Protein AF-A0A158P4X9-F1 (afdb_monomer)

Nearest PDB structures (foldseek):
  3uw1-assembly1_A  TM=6.375E-01  e=1.724E-01  Burkholderia thailandensis E264
  5l7z-assembly1_A-2  TM=5.033E-01  e=7.407E-02  Drosophila melanogaster
  6wyb-assembly1_A  TM=4.911E-01  e=7.904E-02  Thermococcus kodakarensis KOD1
  5l80-assembly1_B  TM=5.445E-01  e=2.899E-01  Drosophila melanogaster
  6j1k-assembly1_B  TM=4.126E-01  e=4.876E-01  Ochrobactrum sp.

Structure (mmCIF, N/CA/C/O backbone):
data_AF-A0A158P4X9-F1
#
_entry.id   AF-A0A158P4X9-F1
#
loop_
_atom_site.group_PDB
_atom_site.id
_atom_site.type_symbol
_atom_site.label_atom_id
_atom_site.label_alt_id
_atom_site.label_comp_id
_atom_site.label_asym_id
_atom_site.label_entity_id
_atom_site.label_seq_id
_atom_site.pdbx_PDB_ins_code
_atom_site.Cartn_x
_atom_site.Cartn_y
_atom_site.Cartn_z
_atom_site.occupancy
_atom_site.B_iso_or_equiv
_atom_site.auth_seq_id
_atom_site.auth_comp_id
_atom_site.auth_asym_id
_atom_site.auth_atom_id
_atom_site.pdbx_PDB_model_num
ATOM 1 N N . MET A 1 1 ? 17.446 0.498 -11.376 1.00 69.50 1 MET A N 1
ATOM 2 C CA . MET A 1 1 ? 16.754 -0.816 -11.437 1.00 69.50 1 MET A CA 1
ATOM 3 C C . MET A 1 1 ? 15.647 -0.672 -12.448 1.00 69.50 1 MET A C 1
ATOM 5 O O . MET A 1 1 ? 14.567 -0.209 -12.101 1.00 69.50 1 MET A O 1
ATOM 9 N N . ASP A 1 2 ? 15.936 -1.044 -13.683 1.00 73.38 2 ASP A N 1
ATOM 10 C CA . ASP A 1 2 ? 15.197 -0.501 -14.828 1.00 73.38 2 ASP A CA 1
ATOM 11 C C . ASP A 1 2 ? 13.896 -1.267 -15.103 1.00 73.38 2 ASP A C 1
ATOM 13 O O . ASP A 1 2 ? 13.179 -0.955 -16.030 1.00 73.38 2 ASP A O 1
ATOM 17 N N . TYR A 1 3 ? 13.555 -2.234 -14.244 1.00 89.81 3 TYR A N 1
ATOM 18 C CA . TYR A 1 3 ? 12.370 -3.077 -14.391 1.00 89.81 3 TYR A CA 1
ATOM 19 C C . TYR A 1 3 ? 11.147 -2.611 -13.597 1.00 89.81 3 TYR A C 1
ATOM 21 O O . TYR A 1 3 ? 10.129 -3.301 -13.590 1.00 89.81 3 TYR A O 1
ATOM 29 N N . ILE A 1 4 ? 11.242 -1.501 -12.857 1.00 94.44 4 ILE A N 1
ATOM 30 C CA . ILE A 1 4 ? 10.169 -1.030 -11.972 1.00 94.44 4 ILE A CA 1
ATOM 31 C C . ILE A 1 4 ? 9.307 -0.002 -12.706 1.00 94.44 4 ILE A C 1
ATOM 33 O O . ILE A 1 4 ? 9.806 1.071 -13.027 1.00 94.44 4 ILE A O 1
ATOM 37 N N . CYS A 1 5 ? 8.018 -0.291 -12.892 1.00 94.88 5 CYS A N 1
ATOM 38 C CA . CYS A 1 5 ? 7.063 0.632 -13.522 1.00 94.88 5 CYS A CA 1
ATOM 39 C C . CYS A 1 5 ? 6.337 1.535 -12.513 1.00 94.88 5 CYS A C 1
ATOM 41 O O . CYS A 1 5 ? 6.041 2.695 -12.789 1.00 94.88 5 CYS A O 1
ATOM 43 N N . CYS A 1 6 ? 6.059 1.032 -11.308 1.00 96.19 6 CYS A N 1
ATOM 44 C CA . CYS A 1 6 ? 5.352 1.802 -10.289 1.00 96.19 6 CYS A CA 1
ATOM 45 C C . CYS A 1 6 ? 5.752 1.411 -8.861 1.00 96.19 6 CYS A C 1
ATOM 47 O O . CYS A 1 6 ? 6.352 0.365 -8.612 1.00 96.19 6 CYS A O 1
ATOM 49 N N . TYR A 1 7 ? 5.417 2.273 -7.904 1.00 96.25 7 TYR A N 1
ATOM 50 C CA . TYR A 1 7 ? 5.729 2.147 -6.483 1.00 96.25 7 TYR A CA 1
ATOM 51 C C . TYR A 1 7 ? 4.448 2.211 -5.665 1.00 96.25 7 TYR A C 1
ATOM 53 O O . TYR A 1 7 ? 3.641 3.121 -5.850 1.00 96.25 7 TYR A O 1
ATOM 61 N N . ILE A 1 8 ? 4.278 1.271 -4.736 1.00 97.12 8 ILE A N 1
ATOM 62 C CA . ILE A 1 8 ? 3.035 1.100 -3.981 1.00 97.12 8 ILE A CA 1
ATOM 63 C C . ILE A 1 8 ? 3.344 0.926 -2.496 1.00 97.12 8 ILE A C 1
ATOM 65 O O . ILE A 1 8 ? 4.187 0.112 -2.107 1.00 97.12 8 ILE A O 1
ATOM 69 N N . ASP A 1 9 ? 2.638 1.680 -1.656 1.00 95.94 9 ASP A N 1
ATOM 70 C CA . ASP A 1 9 ? 2.644 1.498 -0.205 1.00 95.94 9 ASP A CA 1
ATOM 71 C C . ASP A 1 9 ? 1.232 1.611 0.366 1.00 95.94 9 ASP A C 1
ATOM 73 O O . ASP A 1 9 ? 0.376 2.324 -0.163 1.00 95.94 9 ASP A O 1
ATOM 77 N N . VAL A 1 10 ? 1.017 0.912 1.478 1.00 95.38 10 VAL A N 1
ATOM 78 C CA . VAL A 1 10 ? -0.224 0.958 2.247 1.00 95.38 10 VAL A CA 1
ATOM 79 C C . VAL A 1 10 ? 0.085 1.177 3.721 1.00 95.38 10 VAL A C 1
ATOM 81 O O . VAL A 1 10 ? 1.006 0.578 4.281 1.00 95.38 10 VAL A O 1
ATOM 84 N N . GLN A 1 11 ? -0.723 2.007 4.374 1.00 93.31 11 GLN A N 1
ATOM 85 C CA . GLN A 1 11 ? -0.708 2.201 5.822 1.00 93.31 11 GLN A CA 1
ATOM 86 C C . GLN A 1 11 ? -2.073 1.838 6.395 1.00 93.31 11 GLN A C 1
ATOM 88 O O . GLN A 1 11 ? -3.112 2.060 5.776 1.00 93.31 11 GLN A O 1
ATOM 93 N N . GLY A 1 12 ? -2.081 1.275 7.598 1.00 94.19 12 GLY A N 1
ATOM 94 C CA . GLY A 1 12 ? -3.292 0.760 8.219 1.00 94.19 12 GLY A CA 1
ATOM 95 C C . GLY A 1 12 ? -3.019 0.157 9.587 1.00 94.19 12 GLY A C 1
ATOM 96 O O . GLY A 1 12 ? -2.001 0.445 10.219 1.00 94.19 12 GLY A O 1
ATOM 97 N N . PHE A 1 13 ? -3.926 -0.702 10.032 1.00 95.00 13 PHE A N 1
ATOM 98 C CA . PHE A 1 13 ? -3.825 -1.395 11.313 1.00 95.00 13 PHE A CA 1
ATOM 99 C C . PHE A 1 13 ? -4.244 -2.855 11.175 1.00 95.00 13 PHE A C 1
ATOM 101 O O . PHE A 1 13 ? -4.887 -3.245 10.205 1.00 95.00 13 PHE A O 1
ATOM 108 N N . TYR A 1 14 ? -3.882 -3.661 12.167 1.00 94.50 14 TYR A N 1
ATOM 109 C CA . TYR A 1 14 ? -4.379 -5.024 12.293 1.00 94.50 14 TYR A CA 1
ATOM 110 C C . TYR A 1 14 ? -5.523 -5.067 13.302 1.00 94.50 14 TYR A C 1
ATOM 112 O O . TYR A 1 14 ? -5.450 -4.419 14.344 1.00 94.50 14 TYR A O 1
ATOM 120 N N . ALA A 1 15 ? -6.552 -5.850 12.998 1.00 94.06 15 ALA A N 1
ATOM 121 C CA . ALA A 1 15 ? -7.595 -6.241 13.937 1.00 94.06 15 ALA A CA 1
ATOM 122 C C . ALA A 1 15 ? -7.982 -7.696 13.663 1.00 94.06 15 ALA A C 1
ATOM 124 O O . ALA A 1 15 ? -8.128 -8.086 12.504 1.00 94.06 15 ALA A O 1
ATOM 125 N N . ASN A 1 16 ? -8.110 -8.518 14.709 1.00 90.81 16 ASN A N 1
ATOM 126 C CA . ASN A 1 16 ? -8.375 -9.959 14.569 1.00 90.81 16 ASN A CA 1
ATOM 127 C C . ASN A 1 16 ? -7.443 -10.667 13.555 1.00 90.81 16 ASN A C 1
ATOM 129 O O . ASN A 1 16 ? -7.888 -11.492 12.761 1.00 90.81 16 ASN A O 1
ATOM 133 N N . ASN A 1 17 ? -6.146 -10.329 13.561 1.00 90.69 17 ASN A N 1
ATOM 134 C CA . ASN A 1 17 ? -5.125 -10.831 12.622 1.00 90.69 17 ASN A CA 1
ATOM 135 C C . ASN A 1 17 ? -5.364 -10.513 11.132 1.00 90.69 17 ASN A C 1
ATOM 137 O O . ASN A 1 17 ? -4.679 -11.067 10.273 1.00 90.69 17 ASN A O 1
ATOM 141 N N . VAL A 1 18 ? -6.280 -9.599 10.815 1.00 94.12 18 VAL A N 1
ATOM 142 C CA . VAL A 1 18 ? -6.526 -9.100 9.457 1.00 94.12 18 VAL A CA 1
ATOM 143 C C . VAL A 1 18 ? -6.009 -7.669 9.354 1.00 94.12 18 VAL A C 1
ATOM 145 O O . VAL A 1 18 ? -6.212 -6.867 10.266 1.00 94.12 18 VAL A O 1
ATOM 148 N N . PHE A 1 19 ? -5.318 -7.354 8.259 1.00 95.44 19 PHE A N 1
ATOM 149 C CA . PHE A 1 19 ? -4.860 -5.998 7.976 1.00 95.44 19 PHE A CA 1
ATOM 150 C C . PHE A 1 19 ? -5.976 -5.179 7.322 1.00 95.44 19 PHE A C 1
ATOM 152 O O . PHE A 1 19 ? -6.537 -5.589 6.308 1.00 95.44 19 PHE A O 1
ATOM 159 N N . TYR A 1 20 ? -6.251 -4.003 7.880 1.00 95.25 20 TYR A N 1
ATOM 160 C CA . TYR A 1 20 ? -7.218 -3.041 7.368 1.00 95.25 20 TYR A CA 1
ATOM 161 C C . TYR A 1 20 ? -6.480 -1.793 6.872 1.00 95.25 20 TYR A C 1
ATOM 163 O O . TYR A 1 20 ? -5.958 -1.022 7.690 1.00 95.25 20 TYR A O 1
ATOM 171 N N . PRO A 1 21 ? -6.409 -1.578 5.546 1.00 95.25 21 PRO A N 1
ATOM 172 C CA . PRO A 1 21 ? -5.790 -0.385 4.992 1.00 95.25 21 PRO A CA 1
ATOM 173 C C . PRO A 1 21 ? -6.602 0.866 5.354 1.00 95.25 21 PRO A C 1
ATOM 175 O O . PRO A 1 21 ? -7.833 0.863 5.371 1.00 95.25 21 PRO A O 1
ATOM 178 N N . ARG A 1 22 ? -5.883 1.949 5.644 1.00 94.69 22 ARG A N 1
ATOM 179 C CA . ARG A 1 22 ? -6.400 3.301 5.908 1.00 94.69 22 ARG A CA 1
ATOM 180 C C . ARG A 1 22 ? -5.929 4.305 4.872 1.00 94.69 22 ARG A C 1
ATOM 182 O O . ARG A 1 22 ? -6.640 5.266 4.594 1.00 94.69 22 ARG A O 1
ATOM 189 N N . GLU A 1 23 ? -4.741 4.087 4.331 1.00 94.31 23 GLU A N 1
ATOM 190 C CA . GLU A 1 23 ? -4.139 4.888 3.280 1.00 94.31 23 GLU A CA 1
ATOM 191 C C . GLU A 1 23 ? -3.466 3.955 2.273 1.00 94.31 23 GLU A C 1
ATOM 193 O O . GLU A 1 23 ? -2.872 2.944 2.653 1.00 94.31 23 GLU A O 1
ATOM 198 N N . CYS A 1 24 ? -3.566 4.304 0.998 1.00 95.56 24 CYS A N 1
ATOM 199 C CA . CYS A 1 24 ? -2.828 3.675 -0.085 1.00 95.56 24 CYS A CA 1
ATOM 200 C C . CYS A 1 24 ? -2.209 4.773 -0.943 1.00 95.56 24 CYS A C 1
ATOM 202 O O . CYS A 1 24 ? -2.876 5.765 -1.237 1.00 95.56 24 CYS A O 1
ATOM 204 N N . ALA A 1 25 ? -0.962 4.594 -1.364 1.00 95.25 25 ALA A N 1
ATOM 205 C CA . ALA A 1 25 ? -0.332 5.458 -2.348 1.00 95.25 25 ALA A CA 1
ATOM 206 C C . ALA A 1 25 ? 0.236 4.647 -3.505 1.00 95.25 25 ALA A C 1
ATOM 208 O O . ALA A 1 25 ? 0.784 3.563 -3.307 1.00 95.25 25 ALA A O 1
ATOM 209 N N . VAL A 1 26 ? 0.126 5.229 -4.692 1.00 95.44 26 VAL A N 1
ATOM 210 C CA . VAL A 1 26 ? 0.728 4.752 -5.934 1.00 95.44 26 VAL A CA 1
ATOM 211 C C . VAL A 1 26 ? 1.548 5.888 -6.540 1.00 95.44 26 VAL A C 1
ATOM 213 O O . VAL A 1 26 ? 1.172 7.059 -6.442 1.00 95.44 26 VAL A O 1
ATOM 216 N N . LEU A 1 27 ? 2.689 5.556 -7.129 1.00 94.75 27 LEU A N 1
ATOM 217 C CA . LEU A 1 27 ? 3.565 6.498 -7.820 1.00 94.75 27 LEU A CA 1
ATOM 218 C C . LEU A 1 27 ? 4.154 5.824 -9.053 1.00 94.75 27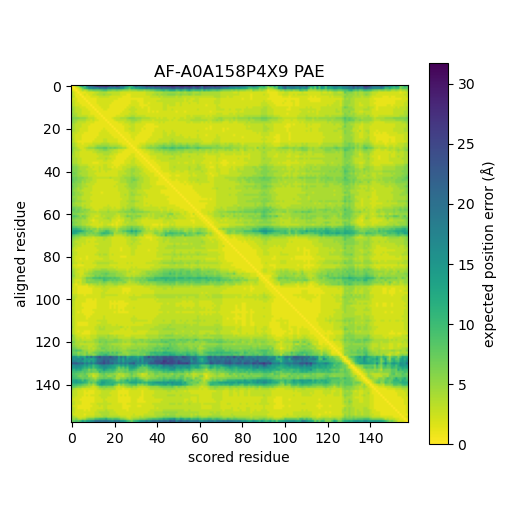 LEU A C 1
ATOM 220 O O . LEU A 1 27 ? 4.689 4.725 -8.948 1.00 94.75 27 LEU A O 1
ATOM 224 N N . SER A 1 28 ? 4.135 6.525 -10.175 1.00 92.25 28 SER A N 1
ATOM 225 C CA . SER A 1 28 ? 4.872 6.175 -11.385 1.00 92.25 28 SER A CA 1
ATOM 226 C C . SER A 1 28 ? 5.569 7.411 -11.956 1.00 92.25 28 SER A C 1
ATOM 228 O O . SER A 1 28 ? 5.667 8.452 -11.290 1.00 92.25 28 SER A O 1
ATOM 230 N N . ASP A 1 29 ? 6.093 7.309 -13.172 1.00 87.75 29 ASP A N 1
ATOM 231 C CA . ASP A 1 29 ? 6.658 8.455 -13.886 1.00 87.75 29 ASP A CA 1
ATOM 232 C C . ASP A 1 29 ? 5.581 9.424 -14.385 1.00 87.75 29 ASP A C 1
ATOM 234 O O . ASP A 1 29 ? 5.854 10.613 -14.566 1.00 87.75 29 ASP A O 1
ATOM 238 N N . HIS A 1 30 ? 4.338 8.957 -14.522 1.00 86.00 30 HIS A N 1
ATOM 239 C CA . HIS A 1 30 ? 3.204 9.774 -14.952 1.00 86.00 30 HIS A CA 1
ATOM 240 C C . HIS A 1 30 ? 2.522 10.538 -13.813 1.00 86.00 30 HIS A C 1
ATOM 242 O O . HIS A 1 30 ? 1.842 11.537 -14.059 1.00 86.00 30 HIS A O 1
ATOM 248 N N . GLY A 1 31 ? 2.719 10.126 -12.560 1.00 89.31 31 GLY A N 1
ATOM 249 C CA . GLY A 1 31 ? 2.216 10.873 -11.415 1.00 89.31 31 GLY A CA 1
ATOM 250 C C . GLY A 1 31 ? 2.130 10.072 -10.126 1.00 89.31 31 GLY A C 1
ATOM 251 O O . GLY A 1 31 ? 2.484 8.898 -10.056 1.00 89.31 31 GLY A O 1
ATOM 252 N N . ALA A 1 32 ? 1.637 10.738 -9.084 1.00 91.12 32 ALA A N 1
ATOM 253 C CA . ALA A 1 32 ? 1.382 10.141 -7.782 1.00 91.12 32 ALA A CA 1
ATOM 254 C C . ALA A 1 32 ? -0.096 10.275 -7.422 1.00 91.12 32 ALA A C 1
ATOM 256 O O . ALA A 1 32 ? -0.735 11.282 -7.729 1.00 91.12 32 ALA A O 1
ATOM 257 N N . SER A 1 33 ? -0.635 9.287 -6.722 1.00 91.44 33 SER A N 1
ATOM 258 C CA . SER A 1 33 ? -1.956 9.373 -6.111 1.00 91.44 33 SER A CA 1
ATOM 259 C C . SER A 1 33 ? -1.931 8.772 -4.718 1.00 91.44 33 SER A C 1
ATOM 261 O O . SER A 1 33 ? -1.252 7.779 -4.461 1.00 91.44 33 SER A O 1
ATOM 263 N N . VAL A 1 34 ? -2.670 9.397 -3.806 1.00 92.56 34 VAL A N 1
ATOM 264 C CA . VAL A 1 34 ? -2.828 8.946 -2.426 1.00 92.56 34 VAL A CA 1
ATOM 265 C C . VAL A 1 34 ? -4.306 8.940 -2.079 1.00 92.56 34 VAL A C 1
ATOM 267 O O . VAL A 1 34 ? -5.041 9.876 -2.395 1.00 92.56 34 VAL A O 1
ATOM 270 N N . PHE A 1 35 ? -4.743 7.870 -1.433 1.00 92.56 35 PHE A N 1
ATOM 271 C CA . PHE A 1 35 ? -6.143 7.620 -1.154 1.00 92.56 35 PHE A CA 1
ATOM 272 C C . PHE A 1 35 ? -6.329 7.286 0.312 1.00 92.56 35 PHE A C 1
ATOM 274 O O . PHE A 1 35 ? -5.595 6.473 0.870 1.00 92.56 35 PHE A O 1
ATOM 281 N N . SER A 1 36 ? -7.364 7.863 0.914 1.00 93.94 36 SER A N 1
ATOM 282 C CA . SER A 1 36 ? -7.915 7.344 2.159 1.00 93.94 36 SER A CA 1
ATOM 283 C C . SER A 1 36 ? -8.828 6.168 1.836 1.00 93.94 36 SER A C 1
ATOM 285 O O . SER A 1 36 ? -9.693 6.284 0.967 1.00 93.94 36 SER A O 1
ATOM 287 N N . VAL A 1 37 ? -8.648 5.048 2.525 1.00 94.25 37 VAL A N 1
ATOM 288 C CA . VAL A 1 37 ? -9.430 3.829 2.290 1.00 94.25 37 VAL A CA 1
ATOM 289 C C . VAL A 1 37 ? -10.564 3.765 3.300 1.00 94.25 37 VAL A C 1
ATOM 291 O O . VAL A 1 37 ? -10.323 3.966 4.478 1.00 94.25 37 VAL A O 1
ATOM 294 N N . ASP A 1 38 ? -11.800 3.505 2.895 1.00 94.75 38 ASP A N 1
ATOM 295 C CA . ASP A 1 38 ? -12.886 3.170 3.819 1.00 94.75 38 ASP A CA 1
ATOM 296 C C . ASP A 1 38 ? -12.924 1.649 4.024 1.00 94.75 38 ASP A C 1
ATOM 298 O O . ASP A 1 38 ? -13.313 0.901 3.127 1.00 94.75 38 ASP A O 1
ATOM 302 N N . HIS A 1 39 ? -12.484 1.201 5.202 1.00 92.00 39 HIS A N 1
ATOM 303 C CA . HIS A 1 39 ? -12.474 -0.209 5.599 1.00 92.00 39 HIS A CA 1
ATOM 304 C C . HIS A 1 39 ? -13.780 -0.678 6.252 1.00 92.00 39 HIS A C 1
ATOM 306 O O . HIS A 1 39 ? -13.845 -1.812 6.716 1.00 92.00 39 HIS A O 1
ATOM 312 N N . GLU A 1 40 ? -14.777 0.204 6.379 1.00 92.06 40 GLU A N 1
ATOM 313 C CA . GLU A 1 40 ? -16.138 -0.071 6.868 1.00 92.06 40 GLU A CA 1
ATOM 314 C C . GLU A 1 40 ? -16.274 -0.475 8.347 1.00 92.06 40 GLU A C 1
ATOM 316 O O . GLU A 1 40 ? -17.359 -0.344 8.913 1.00 92.06 40 GLU A O 1
ATOM 321 N N . LEU A 1 41 ? -15.190 -0.896 9.005 1.00 92.62 41 LEU A N 1
ATOM 322 C CA . LEU A 1 41 ? -15.177 -1.159 10.443 1.00 92.62 41 LEU A CA 1
ATOM 323 C C . LEU A 1 41 ? -15.487 0.080 11.288 1.00 92.62 41 LEU A C 1
ATOM 325 O O . LEU A 1 41 ? -14.999 1.182 11.026 1.00 92.62 41 LEU A O 1
ATOM 329 N N . LYS A 1 42 ? -16.222 -0.160 12.373 1.00 93.38 42 LYS A N 1
ATOM 330 C CA . LYS A 1 42 ? -16.500 0.790 13.450 1.00 93.38 42 LYS A CA 1
ATOM 331 C C . LYS A 1 42 ? -15.694 0.448 14.694 1.00 93.38 42 LYS A C 1
ATOM 333 O O . LYS A 1 42 ? -15.423 -0.720 14.969 1.00 93.38 42 LYS A O 1
ATOM 338 N N . MET A 1 43 ? -15.277 1.469 15.445 1.00 93.12 43 MET A N 1
ATOM 339 C CA . MET A 1 43 ? -14.387 1.273 16.600 1.00 93.12 43 MET A CA 1
ATOM 340 C C . MET A 1 43 ? -15.008 0.353 17.666 1.00 93.12 43 MET A C 1
ATOM 342 O O . MET A 1 43 ? -14.305 -0.424 18.306 1.00 93.12 43 MET A O 1
ATOM 346 N N . ASP A 1 44 ? -16.326 0.409 17.838 1.00 93.94 44 ASP A N 1
ATOM 347 C CA . ASP A 1 44 ? -17.087 -0.411 18.784 1.00 93.94 44 ASP A CA 1
ATOM 348 C C . ASP A 1 44 ? -17.220 -1.890 18.372 1.00 93.94 44 ASP A C 1
ATOM 350 O O . ASP A 1 44 ? -17.522 -2.731 19.217 1.00 93.94 44 ASP A O 1
ATOM 354 N N . GLN A 1 45 ? -16.929 -2.228 17.113 1.00 93.69 45 GLN A N 1
ATOM 355 C CA . GLN A 1 45 ? -16.881 -3.608 16.613 1.00 93.69 45 GLN A CA 1
ATOM 356 C C . GLN A 1 45 ? -15.552 -4.308 16.934 1.00 93.69 45 GLN A C 1
ATOM 358 O O . GLN A 1 45 ? -15.426 -5.521 16.758 1.00 93.69 45 GLN A O 1
ATOM 363 N N . LEU A 1 46 ? -14.543 -3.557 17.384 1.00 94.88 46 LEU A N 1
ATOM 364 C CA . LEU A 1 46 ? -13.217 -4.078 17.693 1.00 94.88 46 LEU A CA 1
ATOM 365 C C . LEU A 1 46 ? -13.110 -4.584 19.132 1.00 94.88 46 LEU A C 1
ATOM 367 O O . LEU A 1 46 ? -13.741 -4.058 20.050 1.00 94.88 46 LEU A O 1
ATOM 371 N N . SER A 1 47 ? -12.216 -5.551 19.357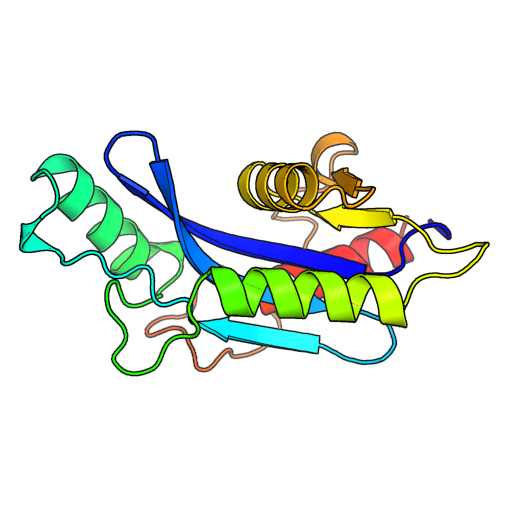 1.00 95.88 47 SER A N 1
ATOM 372 C CA . SER A 1 47 ? -11.825 -5.943 20.712 1.00 95.88 47 SER A CA 1
ATOM 373 C C . SER A 1 47 ? -11.166 -4.769 21.449 1.00 95.88 47 SER A C 1
ATOM 375 O O . SER A 1 47 ? -10.512 -3.924 20.838 1.00 95.88 47 SER A O 1
ATOM 377 N N . ALA A 1 48 ? -11.244 -4.732 22.783 1.00 96.06 48 ALA A N 1
ATOM 378 C CA . ALA A 1 48 ? -10.594 -3.676 23.571 1.00 96.06 48 ALA A CA 1
ATOM 379 C C . ALA A 1 48 ? -9.073 -3.586 23.323 1.00 96.06 48 ALA A C 1
ATOM 381 O O . ALA A 1 48 ? -8.459 -2.531 23.503 1.00 96.06 48 ALA A O 1
ATOM 382 N N . ASN A 1 49 ? -8.440 -4.690 22.9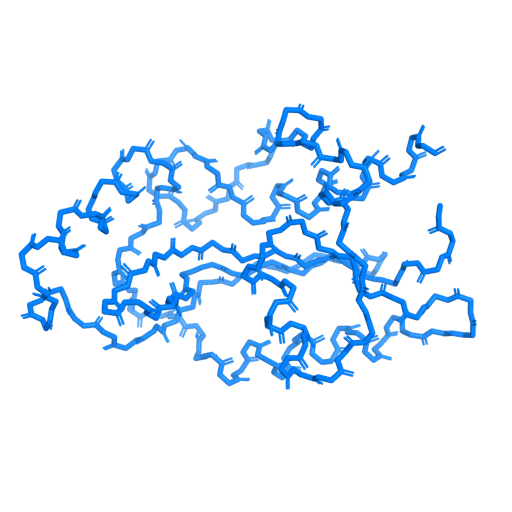17 1.00 96.06 49 ASN A N 1
ATOM 383 C CA . ASN A 1 49 ? -7.031 -4.684 22.558 1.00 96.06 49 ASN A CA 1
ATOM 384 C C . ASN A 1 49 ? -6.787 -4.011 21.201 1.00 96.06 49 ASN A C 1
ATOM 386 O O . ASN A 1 49 ? -5.948 -3.113 21.119 1.00 96.06 49 ASN A O 1
ATOM 390 N N . ASP A 1 50 ? -7.557 -4.387 20.181 1.00 95.88 50 ASP A N 1
ATOM 391 C CA . ASP A 1 50 ? -7.445 -3.813 18.836 1.00 95.88 50 ASP A CA 1
ATOM 392 C C . ASP A 1 50 ? -7.807 -2.325 18.836 1.00 95.88 50 ASP A C 1
ATOM 394 O O . ASP A 1 50 ? -7.106 -1.525 18.223 1.00 95.88 50 ASP A O 1
ATOM 398 N N . GLN A 1 51 ? -8.819 -1.919 19.613 1.00 95.69 51 GLN A N 1
ATOM 399 C CA . GLN A 1 51 ? -9.157 -0.505 19.808 1.00 95.69 51 GLN A CA 1
ATOM 400 C C . GLN A 1 51 ? -7.956 0.293 20.331 1.00 95.69 51 GLN A C 1
ATOM 402 O O . GLN A 1 51 ? -7.626 1.360 19.809 1.00 95.69 51 GLN A O 1
ATOM 407 N N . ARG A 1 52 ? -7.256 -0.224 21.353 1.00 95.00 52 ARG A N 1
ATOM 408 C CA . ARG A 1 52 ? -6.060 0.438 21.905 1.00 95.00 52 ARG A CA 1
ATOM 409 C C . ARG A 1 52 ? -4.940 0.528 20.875 1.00 95.00 52 ARG A C 1
ATOM 411 O O . ARG A 1 52 ? -4.288 1.569 20.795 1.00 95.00 52 ARG A O 1
ATOM 418 N N . GLN A 1 53 ? -4.725 -0.526 20.092 1.00 94.31 53 GLN A N 1
ATOM 419 C CA . GLN A 1 53 ? -3.705 -0.540 19.047 1.00 94.31 53 GLN A CA 1
ATOM 420 C C . GLN A 1 53 ? -4.028 0.458 17.929 1.00 94.31 53 GLN A C 1
ATOM 422 O O . GLN A 1 53 ? -3.176 1.276 17.580 1.00 94.31 53 GLN A O 1
ATOM 427 N N . ALA A 1 54 ? -5.258 0.447 17.416 1.00 92.69 54 ALA A N 1
ATOM 428 C CA . ALA A 1 54 ? -5.718 1.370 16.387 1.00 92.69 54 ALA A CA 1
ATOM 429 C C . ALA A 1 54 ? -5.586 2.832 16.848 1.00 92.69 54 ALA A C 1
ATOM 431 O O . ALA A 1 54 ? -4.970 3.654 16.168 1.00 92.69 54 ALA A O 1
ATOM 432 N N . LEU A 1 55 ? -6.050 3.145 18.064 1.00 92.81 55 LEU A N 1
ATOM 433 C CA . LEU A 1 55 ? -5.915 4.481 18.652 1.00 92.81 55 LEU A CA 1
ATOM 434 C C . LEU A 1 55 ? -4.455 4.897 18.857 1.00 92.81 55 LEU A C 1
ATOM 436 O O . LEU A 1 55 ? -4.119 6.068 18.660 1.00 92.81 55 LEU A O 1
ATOM 440 N N . TYR A 1 56 ? -3.580 3.971 19.257 1.00 92.88 56 TYR A N 1
ATOM 441 C CA . TYR A 1 56 ? -2.150 4.246 19.373 1.00 92.88 56 TYR A CA 1
ATOM 442 C C . TYR A 1 56 ? -1.556 4.631 18.015 1.00 92.88 56 TYR A C 1
ATOM 444 O O . TYR A 1 56 ? -0.876 5.654 17.913 1.00 92.88 56 TYR A O 1
ATOM 452 N N . LEU A 1 57 ? -1.857 3.867 16.964 1.00 91.00 57 LEU A N 1
ATOM 453 C CA . LEU A 1 57 ? -1.347 4.131 15.622 1.00 91.00 57 LEU A CA 1
ATOM 454 C C . LEU A 1 57 ? -1.839 5.481 15.070 1.00 91.00 57 LEU A C 1
ATOM 456 O O . LEU A 1 57 ? -1.026 6.274 14.577 1.00 91.00 57 LEU A O 1
ATOM 460 N N . THR A 1 58 ? -3.126 5.796 15.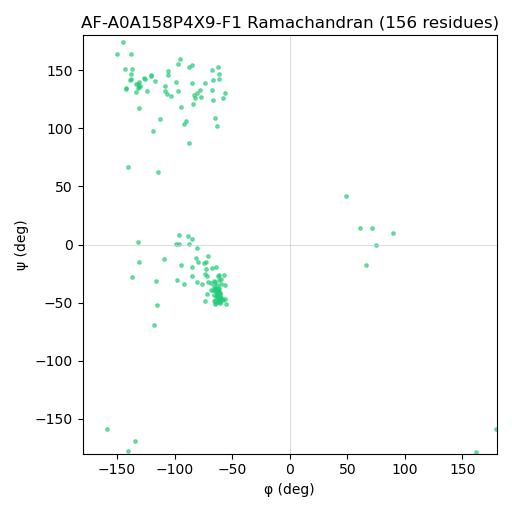258 1.00 88.44 58 THR A N 1
ATOM 461 C CA . THR A 1 58 ? -3.715 7.102 14.920 1.00 88.44 58 THR A CA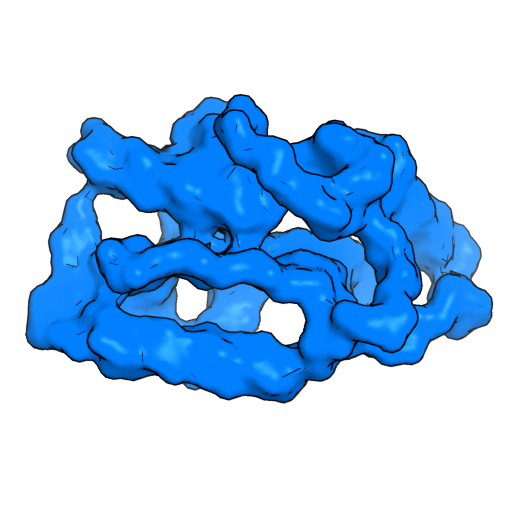 1
ATOM 462 C C . THR A 1 58 ? -3.058 8.246 15.690 1.00 88.44 58 THR A C 1
ATOM 464 O O . THR A 1 58 ? -2.775 9.290 15.117 1.00 88.44 58 THR A O 1
ATOM 467 N N . ARG A 1 59 ? -2.786 8.095 16.990 1.00 88.06 59 ARG A N 1
ATOM 468 C CA . ARG A 1 59 ? -2.281 9.211 17.814 1.00 88.06 59 ARG A CA 1
ATOM 469 C C . ARG A 1 59 ? -0.768 9.394 17.755 1.00 88.06 59 ARG A C 1
ATOM 471 O O . ARG A 1 59 ? -0.295 10.490 18.050 1.00 88.06 59 ARG A O 1
ATOM 478 N N . LYS A 1 60 ? -0.006 8.329 17.487 1.00 85.38 60 LYS A N 1
ATOM 479 C CA . LYS A 1 60 ? 1.447 8.300 17.730 1.00 85.38 60 LYS A CA 1
ATOM 480 C C . LYS A 1 60 ? 2.298 7.807 16.564 1.00 85.38 60 LYS A C 1
ATOM 482 O O . LYS A 1 60 ? 3.505 8.019 16.619 1.00 85.38 60 LYS A O 1
ATOM 487 N N . HIS A 1 61 ? 1.726 7.164 15.545 1.00 85.56 61 HIS A N 1
ATOM 488 C CA . HIS A 1 61 ? 2.522 6.541 14.482 1.00 85.56 61 HIS A CA 1
ATOM 489 C C . HIS A 1 61 ? 2.260 7.136 13.098 1.00 85.56 61 HIS A C 1
ATOM 491 O O . HIS A 1 61 ? 3.139 7.790 12.535 1.00 85.56 61 HIS A O 1
ATOM 497 N N . HIS A 1 62 ? 1.074 6.902 12.536 1.00 85.06 62 HIS A N 1
ATOM 498 C CA . HIS A 1 62 ? 0.740 7.375 11.194 1.00 85.06 62 HIS A CA 1
ATOM 499 C C . HIS A 1 62 ? -0.276 8.513 11.202 1.00 85.06 62 HIS A C 1
ATOM 501 O O . HIS A 1 62 ? -0.435 9.135 10.175 1.00 85.06 62 HIS A O 1
ATOM 507 N N . GLY A 1 63 ? -0.969 8.851 12.294 1.00 87.62 63 GLY A N 1
ATOM 508 C CA . GLY A 1 63 ? -1.811 10.064 12.282 1.00 87.62 63 GLY A CA 1
ATOM 509 C C . GLY A 1 63 ? -3.128 9.947 11.504 1.00 87.62 63 GLY A C 1
ATOM 510 O O . GLY A 1 63 ? -3.874 10.918 11.443 1.00 87.62 63 GLY A O 1
ATOM 511 N N . LEU A 1 64 ? -3.419 8.790 10.904 1.00 89.81 64 LEU A N 1
ATOM 512 C CA . LEU A 1 64 ? -4.631 8.579 10.102 1.00 89.81 64 LEU A CA 1
ATOM 513 C C . LEU A 1 64 ? -5.824 8.363 11.039 1.00 89.81 64 LEU A C 1
ATOM 515 O O . LEU A 1 64 ? -5.702 7.559 11.974 1.00 89.81 64 LEU A O 1
ATOM 519 N N . PRO A 1 65 ? -6.963 9.034 10.805 1.00 90.94 65 PRO A N 1
ATOM 520 C CA . PRO A 1 65 ? -8.175 8.767 11.561 1.00 90.94 65 PRO A CA 1
ATOM 521 C C . PRO A 1 65 ? -8.614 7.316 11.333 1.00 90.94 65 PRO A C 1
ATOM 523 O O . PRO A 1 65 ? -8.380 6.741 10.266 1.00 90.94 65 PRO A O 1
ATOM 526 N N . PHE A 1 66 ? -9.208 6.723 12.368 1.00 91.81 66 PHE A N 1
ATOM 527 C CA . PHE A 1 66 ? -9.701 5.350 12.304 1.00 91.81 66 PHE A CA 1
ATOM 528 C C . PHE A 1 66 ? -10.844 5.236 11.287 1.00 91.81 66 PHE A C 1
ATOM 530 O O . PHE A 1 66 ? -10.773 4.447 10.357 1.00 91.81 66 PHE A O 1
ATOM 537 N N . GLU A 1 67 ? -11.845 6.102 11.407 1.00 91.56 67 GLU A N 1
ATOM 538 C CA . GLU A 1 67 ? -12.965 6.199 10.472 1.00 91.56 67 GLU A CA 1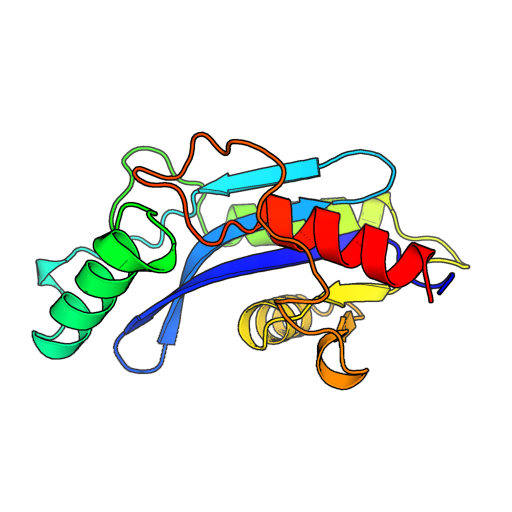
ATOM 539 C C . GLU A 1 67 ? -12.830 7.437 9.587 1.00 91.56 67 GLU A C 1
ATOM 541 O O . GLU A 1 67 ? -12.287 8.463 10.006 1.00 91.56 67 GLU A O 1
ATOM 546 N N . VAL A 1 68 ? -13.344 7.342 8.362 1.00 86.56 68 VAL A N 1
ATOM 547 C CA . VAL A 1 68 ? -13.435 8.462 7.423 1.00 86.56 68 VAL A CA 1
ATOM 548 C C . VAL A 1 68 ? -14.815 8.502 6.793 1.00 86.56 68 VAL A C 1
ATOM 550 O O . VAL A 1 68 ? -15.344 7.473 6.388 1.00 86.56 68 VAL A O 1
ATOM 553 N N . ASP A 1 69 ? -15.371 9.702 6.657 1.00 78.69 69 ASP A N 1
ATOM 554 C CA . ASP A 1 69 ? -16.704 9.878 6.068 1.00 78.69 69 ASP A CA 1
ATOM 555 C C . ASP A 1 69 ? -16.705 9.677 4.543 1.00 78.69 69 ASP A C 1
ATOM 557 O O . ASP A 1 69 ? -17.734 9.363 3.951 1.00 78.69 69 ASP A O 1
ATOM 561 N N . LYS A 1 70 ? -15.554 9.893 3.888 1.00 82.25 70 LYS A N 1
ATOM 562 C CA . LYS A 1 70 ? -15.389 9.841 2.424 1.00 82.25 70 LYS A CA 1
ATOM 563 C C . LYS A 1 70 ? -14.068 9.174 2.028 1.00 82.25 70 LYS A C 1
ATOM 565 O O . LYS A 1 70 ? -13.164 9.832 1.516 1.00 82.25 70 LYS A O 1
ATOM 570 N N . GLY A 1 71 ? -13.940 7.880 2.310 1.00 88.31 71 GLY A N 1
ATOM 571 C CA . GLY A 1 71 ? -12.836 7.047 1.821 1.00 88.31 71 GLY A CA 1
ATOM 572 C C . GLY A 1 71 ? -13.220 6.259 0.567 1.00 88.31 71 GLY A C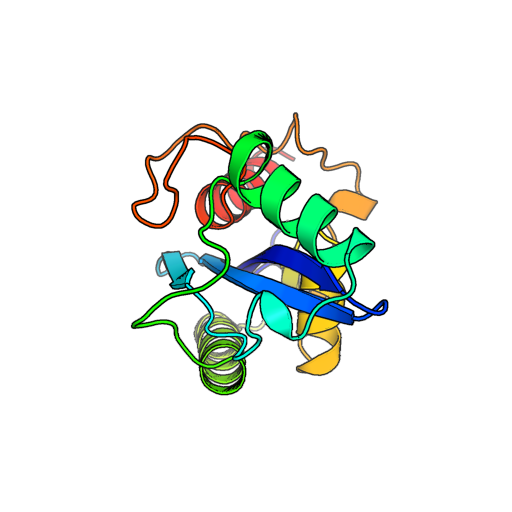 1
ATOM 573 O O . GLY A 1 71 ? -14.393 5.969 0.339 1.00 88.31 71 GLY A O 1
ATOM 574 N N . ALA A 1 72 ? -12.229 5.895 -0.242 1.00 93.19 72 ALA A N 1
ATOM 575 C CA . ALA A 1 72 ? -12.419 4.957 -1.341 1.00 93.19 72 ALA A CA 1
ATOM 576 C C . ALA A 1 72 ? -12.566 3.533 -0.789 1.00 93.19 72 ALA A C 1
ATOM 578 O O . ALA A 1 72 ? -11.841 3.134 0.123 1.00 93.19 72 ALA A O 1
ATOM 579 N N . LYS A 1 73 ? -13.490 2.748 -1.343 1.00 94.06 73 LYS A N 1
ATOM 580 C CA . LYS A 1 73 ? -13.626 1.333 -0.979 1.00 94.06 73 LYS A CA 1
ATOM 581 C C . LYS A 1 73 ? -12.401 0.556 -1.450 1.00 94.06 73 LYS A C 1
ATOM 583 O O . LYS A 1 73 ? -11.816 0.888 -2.479 1.00 94.06 73 LYS A O 1
ATOM 588 N N . ILE A 1 74 ? -12.054 -0.514 -0.735 1.00 92.50 74 ILE A N 1
ATOM 589 C CA . ILE A 1 74 ? -10.879 -1.331 -1.068 1.00 92.50 74 ILE A CA 1
ATOM 590 C C . ILE A 1 74 ? -10.920 -1.872 -2.503 1.00 92.50 74 ILE A C 1
ATOM 592 O O . ILE A 1 74 ? -9.891 -1.902 -3.166 1.00 92.50 74 ILE A O 1
ATOM 596 N N . GLN A 1 75 ? -12.105 -2.211 -3.022 1.00 93.62 75 GLN A N 1
ATOM 597 C CA . GLN A 1 75 ? -12.245 -2.645 -4.412 1.00 93.62 75 GLN A CA 1
ATOM 598 C C . GLN A 1 75 ? -11.833 -1.544 -5.394 1.00 93.62 75 GLN A C 1
ATOM 600 O O . GLN A 1 75 ? -11.044 -1.799 -6.291 1.00 93.62 75 GLN A O 1
ATOM 605 N N . SER A 1 76 ? -12.278 -0.305 -5.177 1.00 94.00 76 SER A N 1
ATOM 606 C CA . SER A 1 76 ? -11.880 0.824 -6.022 1.00 94.00 76 SER A CA 1
ATOM 607 C C . SER A 1 76 ? -10.377 1.098 -5.944 1.00 94.00 76 SER A C 1
ATOM 609 O O . SER A 1 76 ? -9.775 1.466 -6.943 1.00 94.00 76 SER A O 1
ATOM 611 N N . ILE A 1 77 ? -9.756 0.898 -4.777 1.00 93.94 77 ILE A N 1
ATOM 612 C CA . ILE A 1 77 ? -8.297 0.997 -4.629 1.00 93.94 77 ILE A CA 1
ATOM 613 C C . ILE A 1 77 ? -7.590 -0.079 -5.452 1.00 93.94 77 ILE A C 1
ATOM 615 O O . ILE A 1 77 ? -6.630 0.231 -6.150 1.00 93.94 77 ILE A O 1
ATOM 619 N N . ASN A 1 78 ? -8.077 -1.318 -5.401 1.00 95.19 78 ASN A N 1
ATOM 620 C CA . ASN A 1 78 ? -7.538 -2.416 -6.197 1.00 95.19 78 ASN A CA 1
ATOM 621 C C . ASN A 1 78 ? -7.633 -2.113 -7.698 1.00 95.19 78 ASN A C 1
ATOM 623 O O . ASN A 1 78 ? -6.640 -2.262 -8.405 1.00 95.19 78 ASN A O 1
ATOM 627 N N . ASP A 1 79 ? -8.788 -1.627 -8.159 1.00 94.88 79 ASP A N 1
ATOM 628 C CA . ASP A 1 79 ? -9.007 -1.260 -9.561 1.00 94.88 79 ASP A CA 1
ATOM 629 C C . ASP A 1 79 ? -8.056 -0.129 -9.995 1.00 94.88 79 ASP A C 1
ATOM 631 O O . ASP A 1 79 ? -7.480 -0.175 -11.079 1.00 94.88 79 ASP A O 1
ATOM 635 N N . ILE A 1 80 ? -7.829 0.863 -9.125 1.00 92.12 80 ILE A N 1
ATOM 636 C CA . ILE A 1 80 ? -6.877 1.954 -9.374 1.00 92.12 80 ILE A CA 1
ATOM 637 C C . ILE A 1 80 ? -5.438 1.435 -9.437 1.00 92.12 80 ILE A C 1
ATOM 639 O O . ILE A 1 80 ? -4.688 1.852 -10.314 1.00 92.12 80 ILE A O 1
ATOM 643 N N . ILE A 1 81 ? -5.034 0.546 -8.527 1.00 94.50 81 ILE A N 1
ATOM 644 C CA . ILE A 1 81 ? -3.689 -0.045 -8.534 1.00 94.50 81 ILE A CA 1
ATOM 645 C C . ILE A 1 81 ? -3.449 -0.809 -9.837 1.00 94.50 81 ILE A C 1
ATOM 647 O O . ILE A 1 81 ? -2.389 -0.649 -10.439 1.00 94.50 81 ILE A O 1
ATOM 651 N N . ILE A 1 82 ? -4.427 -1.609 -10.272 1.00 95.44 82 ILE A N 1
ATOM 652 C CA . ILE A 1 82 ? -4.363 -2.339 -11.543 1.00 95.44 82 ILE A CA 1
ATOM 653 C C . ILE A 1 82 ? -4.232 -1.349 -12.699 1.00 95.44 82 ILE A C 1
ATOM 655 O O . ILE A 1 82 ? -3.307 -1.478 -13.491 1.00 95.44 82 ILE A O 1
ATOM 659 N N . ALA A 1 83 ? -5.081 -0.319 -12.747 1.00 92.62 83 ALA A N 1
ATOM 660 C CA . ALA A 1 83 ? -5.036 0.677 -13.811 1.00 92.62 83 ALA A CA 1
ATOM 661 C C . ALA A 1 83 ? -3.691 1.422 -13.865 1.00 92.62 83 ALA A C 1
ATOM 663 O O . ALA A 1 83 ? -3.161 1.625 -14.952 1.00 92.62 83 ALA A O 1
ATOM 664 N N . PHE A 1 84 ? -3.114 1.795 -12.717 1.00 91.69 84 PHE A N 1
ATOM 665 C CA . PHE A 1 84 ? -1.775 2.394 -12.666 1.00 91.69 84 PHE A CA 1
ATOM 666 C C . PHE A 1 84 ? -0.716 1.424 -13.194 1.00 91.69 84 PHE A C 1
ATOM 668 O O . PHE A 1 84 ? 0.075 1.786 -14.053 1.00 91.69 84 PHE A O 1
ATOM 675 N N . TYR A 1 85 ? -0.723 0.179 -12.718 1.00 94.94 85 TYR A N 1
ATOM 676 C CA . TYR A 1 85 ? 0.229 -0.829 -13.174 1.00 94.94 85 TYR A CA 1
ATOM 677 C C . TYR A 1 85 ? 0.140 -1.073 -14.686 1.00 94.94 85 TYR A C 1
ATOM 679 O O . TYR A 1 85 ? 1.166 -1.074 -15.353 1.00 94.94 85 TYR A O 1
ATOM 687 N N . GLU A 1 86 ? -1.065 -1.243 -15.232 1.00 94.25 86 GLU A N 1
ATOM 688 C CA . GLU A 1 86 ? -1.280 -1.507 -16.659 1.00 94.25 86 GLU A CA 1
ATOM 689 C C . GLU A 1 86 ? -0.931 -0.309 -17.552 1.00 94.25 86 GLU A C 1
ATOM 691 O O . GLU A 1 86 ? -0.471 -0.513 -18.673 1.00 94.25 86 GLU A O 1
ATOM 696 N N . CYS A 1 87 ? -1.126 0.929 -17.080 1.00 91.44 87 CYS A N 1
ATOM 697 C CA . CYS A 1 87 ? -0.760 2.128 -17.843 1.00 91.44 87 CYS A CA 1
ATOM 698 C C . CYS A 1 87 ? 0.756 2.335 -17.945 1.00 91.44 87 CYS A C 1
ATOM 700 O O . CYS A 1 87 ? 1.217 2.898 -18.933 1.00 91.44 87 CYS A O 1
ATOM 702 N N . ASP A 1 88 ? 1.501 1.925 -16.918 1.00 89.62 88 ASP A N 1
ATOM 703 C CA . ASP A 1 88 ? 2.952 2.110 -16.822 1.00 89.62 88 ASP A CA 1
ATOM 704 C C . ASP A 1 88 ? 3.742 0.845 -17.234 1.00 89.62 88 ASP A C 1
ATOM 706 O O . ASP A 1 88 ? 4.970 0.836 -17.170 1.00 89.62 88 ASP A O 1
ATOM 710 N N . LEU A 1 89 ? 3.055 -0.238 -17.620 1.00 91.56 89 LEU A N 1
ATOM 711 C CA . LEU A 1 89 ? 3.663 -1.505 -18.031 1.00 91.56 89 LEU A CA 1
ATOM 712 C C . LEU A 1 89 ? 4.228 -1.414 -19.454 1.00 91.56 89 LEU A C 1
ATOM 714 O O . LEU A 1 89 ? 3.494 -1.140 -20.405 1.00 91.56 89 LEU A O 1
ATOM 718 N N . ASP A 1 90 ? 5.502 -1.764 -19.609 1.00 90.56 90 ASP A N 1
ATOM 719 C CA . ASP A 1 90 ? 6.125 -2.001 -20.911 1.00 90.56 90 ASP A CA 1
ATOM 720 C C . ASP A 1 90 ? 7.093 -3.202 -20.874 1.00 90.56 90 ASP A C 1
ATOM 722 O O . ASP A 1 90 ? 7.193 -3.914 -19.869 1.00 90.56 90 ASP A O 1
ATOM 726 N N . ASP A 1 91 ? 7.755 -3.475 -22.003 1.00 87.88 91 ASP A N 1
ATOM 727 C CA . ASP A 1 91 ? 8.671 -4.614 -22.153 1.00 87.88 91 ASP A CA 1
ATOM 728 C C . ASP A 1 91 ? 9.884 -4.535 -21.204 1.00 87.88 91 ASP A C 1
ATOM 730 O O . ASP A 1 91 ? 10.427 -5.571 -20.809 1.00 87.88 91 ASP A O 1
ATOM 734 N N . ASP A 1 92 ? 10.285 -3.325 -20.811 1.00 89.12 92 ASP A N 1
ATOM 735 C CA . ASP A 1 92 ? 11.423 -3.070 -19.937 1.00 89.12 92 ASP A CA 1
ATOM 736 C C . ASP A 1 92 ? 10.984 -2.863 -18.475 1.00 89.12 92 ASP A C 1
ATOM 738 O O . ASP A 1 92 ? 11.703 -3.285 -17.577 1.00 89.12 92 ASP A O 1
ATOM 742 N N . HIS A 1 93 ? 9.785 -2.334 -18.210 1.00 89.81 93 HIS A N 1
ATOM 743 C CA . HIS A 1 93 ? 9.260 -1.962 -16.894 1.00 89.81 93 HIS A CA 1
ATOM 744 C C . HIS A 1 93 ? 7.998 -2.763 -16.546 1.00 89.81 93 HIS A C 1
ATOM 746 O O . HIS A 1 93 ? 6.881 -2.404 -16.913 1.00 89.81 93 HIS A O 1
ATOM 752 N N . PHE A 1 94 ? 8.151 -3.838 -15.770 1.00 93.62 94 PHE A N 1
ATOM 753 C CA . PHE A 1 94 ? 7.053 -4.776 -15.495 1.00 93.62 94 PHE A CA 1
ATOM 754 C C . PHE A 1 94 ? 6.854 -5.142 -14.021 1.00 93.62 94 PHE A C 1
ATOM 756 O O . PHE A 1 94 ? 5.983 -5.956 -13.702 1.00 93.62 94 PHE A O 1
ATOM 763 N N . LEU A 1 95 ? 7.631 -4.568 -13.099 1.00 96.06 95 LEU A N 1
ATOM 764 C CA . LEU A 1 95 ? 7.538 -4.835 -11.663 1.00 96.06 95 LEU A CA 1
ATOM 765 C C . LEU A 1 95 ? 6.947 -3.649 -10.895 1.00 96.06 95 LEU A C 1
ATOM 767 O O . LEU A 1 95 ? 7.444 -2.530 -10.971 1.00 96.06 95 LEU A O 1
ATOM 771 N N . ALA A 1 96 ? 5.970 -3.925 -10.033 1.00 97.38 96 ALA A N 1
ATOM 772 C CA . ALA A 1 96 ? 5.539 -2.982 -9.008 1.00 97.38 96 ALA A CA 1
ATOM 773 C C . ALA A 1 96 ? 6.435 -3.092 -7.761 1.00 97.38 96 ALA A C 1
ATOM 775 O O . ALA A 1 96 ? 6.534 -4.148 -7.121 1.00 97.38 96 ALA A O 1
ATOM 776 N N . ALA A 1 97 ? 7.095 -2.005 -7.379 1.00 96.81 97 ALA A N 1
ATOM 777 C CA . ALA A 1 97 ? 7.934 -1.953 -6.193 1.00 96.81 97 ALA A CA 1
ATOM 778 C C . ALA A 1 97 ? 7.121 -1.652 -4.927 1.00 96.81 97 ALA A C 1
ATOM 780 O O . ALA A 1 97 ? 6.241 -0.796 -4.900 1.00 96.81 97 ALA A O 1
ATOM 781 N N . CYS A 1 98 ? 7.457 -2.336 -3.839 1.00 96.62 98 CYS A N 1
ATOM 782 C CA . CYS A 1 98 ? 6.871 -2.117 -2.518 1.00 96.62 98 CYS A CA 1
ATOM 783 C C . CYS A 1 98 ? 7.921 -2.337 -1.423 1.00 96.62 98 CYS A C 1
ATOM 785 O O . CYS A 1 98 ? 9.049 -2.756 -1.695 1.00 96.62 98 CYS A O 1
ATOM 787 N N . LYS A 1 99 ? 7.569 -2.066 -0.162 1.00 94.56 99 LYS A N 1
ATOM 788 C CA . LYS A 1 99 ? 8.498 -2.232 0.972 1.00 94.56 99 LYS A CA 1
ATOM 789 C C . LYS A 1 99 ? 7.882 -2.873 2.215 1.00 94.56 99 LYS A C 1
ATOM 791 O O . LYS A 1 99 ? 8.603 -3.477 3.016 1.00 94.56 99 LYS A O 1
ATOM 796 N N . SER A 1 100 ? 6.580 -2.711 2.425 1.00 93.06 100 SER A N 1
ATOM 797 C CA . SER A 1 100 ? 5.836 -3.364 3.504 1.00 93.06 100 SER A CA 1
ATOM 798 C C . SER A 1 100 ? 5.382 -4.765 3.079 1.00 93.06 100 SER A C 1
ATOM 800 O O . SER A 1 100 ? 5.239 -5.052 1.890 1.00 93.06 100 SER A O 1
ATOM 802 N N . LYS A 1 101 ? 5.180 -5.660 4.054 1.00 95.31 101 LYS A N 1
ATOM 803 C CA . LYS A 1 101 ? 4.611 -6.991 3.786 1.00 95.31 101 LYS A CA 1
ATOM 804 C C . LYS A 1 101 ? 3.175 -6.845 3.279 1.00 95.31 101 LYS A C 1
ATOM 806 O O . LYS A 1 101 ? 2.760 -7.565 2.386 1.00 95.31 101 LYS A O 1
ATOM 811 N N . GLU A 1 102 ? 2.454 -5.882 3.833 1.00 96.12 102 GLU A N 1
ATOM 812 C CA . GLU A 1 102 ? 1.063 -5.570 3.534 1.00 96.12 102 GLU A CA 1
ATOM 813 C C . GLU A 1 102 ? 0.882 -5.132 2.074 1.00 96.12 102 GLU A C 1
ATOM 815 O O . GLU A 1 102 ? 0.006 -5.654 1.388 1.00 96.12 102 GLU A O 1
ATOM 820 N N . ALA A 1 103 ? 1.748 -4.245 1.565 1.00 96.62 103 ALA A N 1
ATOM 821 C CA . ALA A 1 103 ? 1.738 -3.869 0.151 1.00 96.62 103 ALA A CA 1
ATOM 822 C C . ALA A 1 103 ? 2.131 -5.049 -0.755 1.00 96.62 103 ALA A C 1
ATOM 824 O O . ALA A 1 103 ? 1.521 -5.254 -1.803 1.00 96.62 103 ALA A O 1
ATOM 825 N N . GLU A 1 104 ? 3.111 -5.867 -0.346 1.00 97.56 104 GLU A N 1
ATOM 826 C CA . GLU A 1 104 ? 3.491 -7.065 -1.106 1.00 97.56 104 GLU A CA 1
ATOM 827 C C . GLU A 1 104 ? 2.336 -8.077 -1.200 1.00 97.56 104 GLU A C 1
ATOM 829 O O . GLU A 1 104 ? 2.120 -8.670 -2.259 1.00 97.56 104 GLU A O 1
ATOM 834 N N . ASP A 1 105 ? 1.599 -8.286 -0.109 1.00 97.50 105 ASP A N 1
ATOM 835 C CA . ASP A 1 105 ? 0.452 -9.193 -0.062 1.00 97.50 105 ASP A CA 1
ATOM 836 C C . ASP A 1 105 ? -0.716 -8.669 -0.904 1.00 97.50 105 ASP A C 1
ATOM 838 O O . ASP A 1 105 ? -1.345 -9.452 -1.617 1.00 97.50 105 ASP A O 1
ATOM 842 N N . MET A 1 106 ? -0.961 -7.355 -0.890 1.00 96.50 106 MET A N 1
ATOM 843 C CA . MET A 1 106 ? -1.949 -6.721 -1.764 1.00 96.50 106 MET A CA 1
ATOM 844 C C . MET A 1 106 ? -1.600 -6.942 -3.239 1.00 96.50 106 MET A C 1
ATOM 846 O O . MET A 1 106 ? -2.419 -7.467 -3.988 1.00 96.50 106 MET A O 1
ATOM 850 N N . LEU A 1 107 ? -0.361 -6.657 -3.651 1.00 97.81 107 LEU A N 1
ATOM 851 C CA . LEU A 1 107 ? 0.080 -6.88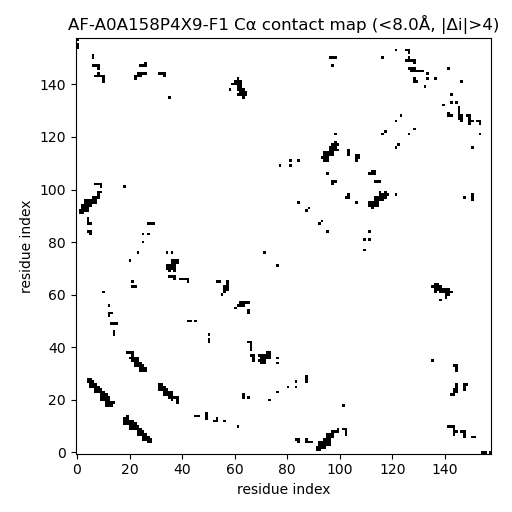2 -5.033 1.00 97.81 107 LEU A CA 1
ATOM 852 C C . LEU A 1 107 ? 0.006 -8.353 -5.441 1.00 97.81 107 LEU A C 1
ATOM 854 O O . LEU A 1 107 ? -0.375 -8.678 -6.563 1.00 97.81 107 LEU A O 1
ATOM 858 N N . ARG A 1 108 ? 0.329 -9.261 -4.513 1.00 97.81 108 ARG A N 1
ATOM 859 C CA . ARG A 1 108 ? 0.183 -10.705 -4.720 1.00 97.81 108 ARG A CA 1
ATOM 860 C C . ARG A 1 108 ? -1.266 -11.094 -4.991 1.00 97.81 108 ARG A C 1
ATOM 862 O O . ARG A 1 108 ? -1.497 -11.889 -5.896 1.00 97.81 108 ARG A O 1
ATOM 869 N N . ALA A 1 109 ? -2.208 -10.567 -4.212 1.00 97.06 109 ALA A N 1
ATOM 870 C CA . ALA A 1 109 ? -3.630 -10.856 -4.369 1.00 97.06 109 ALA A CA 1
ATOM 871 C C . ALA A 1 109 ? -4.186 -10.336 -5.704 1.00 97.06 109 ALA A C 1
ATOM 873 O O . ALA A 1 109 ? -5.053 -10.979 -6.287 1.00 97.06 109 ALA A O 1
ATOM 874 N N . LEU A 1 110 ? -3.646 -9.222 -6.208 1.00 97.31 110 LEU A N 1
ATOM 875 C CA . LEU A 1 110 ? -4.004 -8.645 -7.508 1.00 97.31 110 LEU A CA 1
ATOM 876 C C . LEU A 1 110 ? -3.322 -9.332 -8.701 1.00 97.31 110 LEU A C 1
ATOM 878 O O . LEU A 1 110 ? -3.574 -8.961 -9.840 1.00 97.31 110 LEU A O 1
ATOM 882 N N . GLY A 1 111 ? -2.448 -10.316 -8.468 1.00 97.38 111 GLY A N 1
ATOM 883 C CA . GLY A 1 111 ? -1.700 -10.976 -9.541 1.00 97.38 111 GLY A CA 1
ATOM 884 C C . GLY A 1 111 ? -0.603 -10.107 -10.165 1.00 97.38 111 GLY A C 1
ATOM 885 O O . GLY A 1 111 ? -0.062 -10.477 -11.203 1.00 97.38 111 GLY A O 1
ATOM 886 N N . ILE A 1 112 ? -0.234 -8.993 -9.528 1.00 97.56 112 ILE A N 1
ATOM 887 C CA . ILE A 1 112 ? 0.753 -8.047 -10.051 1.00 97.56 112 ILE A CA 1
ATOM 888 C C . ILE A 1 112 ? 2.181 -8.551 -9.739 1.00 97.56 112 ILE A C 1
ATOM 890 O O . ILE A 1 112 ? 2.507 -8.843 -8.570 1.00 97.56 112 ILE A O 1
ATOM 894 N N . PRO A 1 113 ? 3.056 -8.680 -10.759 1.00 97.06 113 PRO A N 1
ATOM 895 C CA . PRO A 1 113 ? 4.486 -8.894 -10.575 1.00 97.06 113 PRO A CA 1
ATOM 896 C C . PRO A 1 113 ? 5.091 -7.790 -9.712 1.00 97.06 113 PRO A C 1
ATOM 898 O O . PRO A 1 113 ? 4.862 -6.603 -9.923 1.00 97.06 113 PRO A O 1
ATOM 901 N N . ARG A 1 114 ? 5.852 -8.184 -8.693 1.00 96.69 114 ARG A N 1
ATOM 902 C CA . ARG A 1 114 ? 6.219 -7.273 -7.608 1.00 96.69 114 ARG A CA 1
ATOM 903 C C . ARG A 1 114 ? 7.629 -7.489 -7.109 1.00 96.69 114 ARG A C 1
ATOM 905 O O . ARG A 1 114 ? 8.128 -8.615 -7.083 1.00 96.69 114 ARG A O 1
ATOM 912 N N . PHE A 1 115 ? 8.218 -6.414 -6.612 1.00 95.75 115 PHE A N 1
ATOM 913 C CA . PHE A 1 115 ? 9.552 -6.416 -6.047 1.00 95.75 115 PHE A CA 1
ATOM 914 C C . PHE A 1 115 ? 9.565 -5.733 -4.680 1.00 95.75 115 PHE A C 1
ATOM 916 O O . PHE A 1 115 ? 9.244 -4.554 -4.553 1.00 95.75 115 PHE A O 1
ATOM 923 N N . ASN A 1 116 ? 9.913 -6.479 -3.628 1.00 95.88 116 ASN A N 1
ATOM 924 C CA . ASN A 1 116 ? 9.951 -5.924 -2.276 1.00 95.88 116 ASN A CA 1
ATOM 925 C C . ASN A 1 116 ? 11.354 -5.394 -1.957 1.00 95.88 116 ASN A C 1
ATOM 927 O O . ASN A 1 116 ? 12.258 -6.162 -1.622 1.00 95.88 116 ASN A O 1
ATOM 931 N N . LEU A 1 117 ? 11.508 -4.072 -1.995 1.00 94.56 117 LEU A N 1
ATOM 932 C CA . LEU A 1 117 ? 12.760 -3.359 -1.731 1.00 94.56 117 LEU A CA 1
ATOM 933 C C . LEU A 1 117 ? 13.287 -3.602 -0.310 1.00 94.56 117 LEU A C 1
ATOM 935 O O . LEU A 1 117 ? 14.495 -3.573 -0.073 1.00 94.56 117 LEU A O 1
ATOM 939 N N . GLY A 1 118 ? 12.406 -3.911 0.647 1.00 90.56 118 GLY A N 1
ATOM 940 C CA . GLY A 1 118 ? 12.805 -4.281 2.005 1.00 90.56 118 GLY A CA 1
ATOM 941 C C . GLY A 1 118 ? 13.695 -5.527 2.047 1.00 90.56 118 GLY A C 1
ATOM 942 O O . GLY A 1 118 ? 14.567 -5.621 2.908 1.00 90.56 118 GLY A O 1
ATOM 943 N N . LYS A 1 119 ? 13.536 -6.448 1.086 1.00 92.19 119 LYS A N 1
ATOM 944 C CA . LYS A 1 119 ? 14.369 -7.657 0.958 1.00 92.19 119 LYS A CA 1
ATOM 945 C C . LYS A 1 119 ? 15.770 -7.361 0.410 1.00 92.19 119 LYS A C 1
ATOM 947 O O . LYS A 1 119 ? 16.659 -8.185 0.577 1.00 92.19 119 LYS A O 1
ATOM 952 N N . LEU A 1 120 ? 15.976 -6.182 -0.180 1.00 88.31 120 LEU A N 1
ATOM 953 C CA . LEU A 1 120 ? 17.282 -5.676 -0.612 1.00 88.31 120 LEU A CA 1
ATOM 954 C C . LEU A 1 120 ? 17.945 -4.737 0.408 1.00 88.31 120 LEU A C 1
ATOM 956 O O . LEU A 1 120 ? 18.958 -4.109 0.114 1.00 88.31 120 LEU A O 1
ATOM 960 N N . GLY A 1 121 ? 17.374 -4.609 1.607 1.00 88.44 121 GLY A N 1
ATOM 961 C CA . GLY A 1 121 ? 17.921 -3.746 2.653 1.00 88.44 121 GLY A CA 1
ATOM 962 C C . GLY A 1 121 ? 17.408 -2.306 2.624 1.00 88.44 121 GLY A C 1
ATOM 963 O O . GLY A 1 121 ? 17.908 -1.483 3.390 1.00 88.44 121 GLY A O 1
ATOM 964 N N . ALA A 1 122 ? 16.387 -1.982 1.820 1.00 88.12 122 ALA A N 1
ATOM 965 C CA . ALA A 1 122 ? 15.738 -0.678 1.906 1.00 88.12 122 ALA A CA 1
ATOM 966 C C . ALA A 1 122 ? 15.028 -0.521 3.268 1.00 88.12 122 ALA A C 1
ATOM 968 O O . ALA A 1 122 ? 14.007 -1.155 3.570 1.00 88.12 122 ALA A O 1
ATOM 969 N N . THR A 1 123 ? 15.580 0.336 4.125 1.00 87.69 123 THR A N 1
ATOM 970 C CA . THR A 1 123 ? 15.038 0.635 5.455 1.00 87.69 123 THR A CA 1
ATOM 971 C C . THR A 1 123 ? 14.156 1.879 5.425 1.00 87.69 123 THR A C 1
ATOM 973 O O . THR A 1 123 ? 14.281 2.738 4.557 1.00 87.69 123 THR A O 1
ATOM 976 N N . TRP A 1 124 ? 13.287 2.029 6.428 1.00 81.06 124 TRP A N 1
ATOM 977 C CA . TRP A 1 124 ? 12.499 3.256 6.606 1.00 81.06 124 TRP A CA 1
ATOM 978 C C . TRP A 1 124 ? 13.352 4.500 6.903 1.00 81.06 124 TRP A C 1
ATOM 980 O O . TRP A 1 124 ? 12.861 5.610 6.747 1.00 81.06 124 TRP A O 1
ATOM 990 N N . SER A 1 125 ? 14.602 4.339 7.351 1.00 79.38 125 SER A N 1
ATOM 991 C CA . SER A 1 125 ? 15.545 5.456 7.482 1.00 79.38 125 SER A CA 1
ATOM 992 C C . SER A 1 125 ? 16.197 5.822 6.146 1.00 79.38 125 SER A C 1
ATOM 994 O O . SER A 1 125 ? 16.474 6.996 5.920 1.00 79.38 125 SER A O 1
ATOM 996 N N . GLY A 1 126 ? 16.415 4.846 5.255 1.00 78.06 126 GLY A N 1
ATOM 997 C CA . GLY A 1 126 ? 16.915 5.075 3.895 1.00 78.06 126 GLY A CA 1
ATOM 998 C C . GLY A 1 126 ? 15.851 5.624 2.937 1.00 78.06 126 GLY A C 1
ATOM 999 O O . GLY A 1 126 ? 16.152 6.451 2.081 1.00 78.06 126 GLY A O 1
ATOM 1000 N N . ILE A 1 127 ? 14.595 5.214 3.122 1.00 80.88 127 ILE A N 1
ATOM 1001 C CA . ILE A 1 127 ? 13.409 5.735 2.434 1.00 80.88 127 ILE A CA 1
ATOM 1002 C C . ILE A 1 127 ? 12.921 6.936 3.252 1.00 80.88 127 ILE A C 1
ATOM 1004 O O . ILE A 1 127 ? 12.143 6.787 4.191 1.00 80.88 127 ILE A O 1
ATOM 1008 N N . ASN A 1 128 ? 13.448 8.129 2.970 1.00 65.75 128 ASN A N 1
ATOM 1009 C CA . ASN A 1 128 ? 13.126 9.337 3.735 1.00 65.75 128 ASN A CA 1
ATOM 1010 C C . ASN A 1 128 ? 11.631 9.694 3.607 1.00 65.75 128 ASN A C 1
ATOM 1012 O O . ASN A 1 128 ? 11.203 10.265 2.609 1.00 65.75 128 ASN A O 1
ATOM 1016 N N . THR A 1 129 ? 10.848 9.375 4.639 1.00 62.09 129 THR A N 1
ATOM 1017 C CA . THR A 1 129 ? 9.383 9.534 4.667 1.00 62.09 129 THR A CA 1
ATOM 1018 C C . THR A 1 129 ? 8.899 10.912 5.148 1.00 62.09 129 THR A C 1
ATOM 1020 O O . THR A 1 129 ? 7.701 11.098 5.350 1.00 62.09 129 THR A O 1
ATOM 1023 N N . ARG A 1 130 ? 9.791 11.890 5.363 1.00 59.00 130 ARG A N 1
ATOM 1024 C CA . ARG A 1 130 ? 9.443 13.227 5.889 1.00 59.00 130 ARG A CA 1
ATOM 1025 C C . ARG A 1 130 ? 9.701 14.330 4.870 1.00 59.00 130 ARG A C 1
ATOM 1027 O O . ARG A 1 130 ? 10.552 15.185 5.097 1.00 59.00 130 ARG A O 1
ATOM 1034 N N . LEU A 1 131 ? 9.012 14.281 3.738 1.00 57.94 131 LEU A N 1
ATOM 1035 C CA . LEU A 1 131 ? 9.265 15.228 2.654 1.00 57.94 131 LEU A CA 1
ATOM 1036 C C . LEU A 1 131 ? 8.057 16.122 2.393 1.00 57.94 131 LEU A C 1
ATOM 1038 O O . LEU A 1 131 ? 8.203 17.334 2.484 1.00 57.94 131 LEU A O 1
ATOM 1042 N N . GLU A 1 132 ? 6.870 15.548 2.198 1.00 64.12 132 GLU A N 1
ATOM 1043 C CA . GLU A 1 132 ? 5.696 16.322 1.794 1.00 64.12 132 GLU A CA 1
ATOM 1044 C C . GLU A 1 132 ? 4.571 16.283 2.846 1.00 64.12 132 GLU A C 1
ATOM 1046 O O . GLU A 1 132 ? 4.323 15.231 3.458 1.00 64.12 132 GLU A O 1
ATOM 1051 N N . PRO A 1 133 ? 3.871 17.410 3.085 1.00 65.25 133 PRO A N 1
ATOM 1052 C CA . PRO A 1 133 ? 2.645 17.422 3.870 1.00 65.25 133 PRO A CA 1
ATOM 1053 C C . PRO A 1 133 ? 1.538 16.656 3.128 1.00 65.25 133 PRO A C 1
ATOM 1055 O O . PRO A 1 133 ? 1.190 16.984 1.998 1.00 65.25 133 PRO A O 1
ATOM 1058 N N . CYS A 1 134 ? 0.953 15.650 3.780 1.00 73.25 134 CYS A N 1
ATOM 1059 C CA . CYS A 1 134 ? -0.213 14.924 3.276 1.00 73.25 134 CYS A CA 1
ATOM 1060 C C . CYS A 1 134 ? -1.458 15.332 4.076 1.00 73.25 134 CYS A C 1
ATOM 1062 O O . CYS A 1 134 ? -1.450 15.310 5.308 1.00 73.25 134 CYS A O 1
ATOM 1064 N N . SER A 1 135 ? -2.535 15.691 3.375 1.00 78.75 135 SER A N 1
ATOM 1065 C CA . SER A 1 135 ? -3.790 16.175 3.972 1.00 78.75 135 SER A CA 1
ATOM 1066 C C . SER A 1 135 ? -4.595 15.093 4.701 1.00 78.75 135 SER A C 1
ATOM 1068 O O . SER A 1 135 ? -5.550 15.419 5.402 1.00 78.75 135 SER A O 1
ATOM 1070 N N . LEU A 1 136 ? -4.220 13.816 4.563 1.00 82.00 136 LEU A N 1
ATOM 1071 C CA . LEU A 1 136 ? -4.930 12.689 5.175 1.00 82.00 136 LEU A CA 1
ATOM 1072 C C . LEU A 1 136 ? -4.598 12.483 6.661 1.00 82.00 136 LEU A C 1
ATOM 1074 O O . LEU A 1 136 ? -5.304 11.750 7.356 1.00 82.00 136 LEU A O 1
ATOM 1078 N N . HIS A 1 137 ? -3.527 13.102 7.158 1.00 83.00 137 HIS A N 1
ATOM 1079 C CA . HIS A 1 137 ? -3.012 12.852 8.501 1.00 83.00 137 HIS A CA 1
ATOM 1080 C C . HIS A 1 137 ? -3.396 13.980 9.457 1.00 83.00 137 HIS A C 1
ATOM 1082 O O . HIS A 1 137 ? -3.096 15.146 9.221 1.00 83.00 137 HIS A O 1
ATOM 1088 N N . VAL A 1 138 ? -3.985 13.618 10.597 1.00 77.00 138 VAL A N 1
ATOM 1089 C CA . VAL A 1 138 ? -4.318 14.556 11.682 1.00 77.00 138 VAL A CA 1
ATOM 1090 C C . VAL A 1 138 ? -3.054 15.035 12.410 1.00 77.00 138 VAL A C 1
ATOM 1092 O O . VAL A 1 138 ? -3.032 16.132 12.957 1.00 77.00 138 VAL A O 1
ATOM 1095 N N . ASN A 1 139 ? -1.989 14.226 12.410 1.00 72.44 139 ASN A N 1
ATOM 1096 C CA . ASN A 1 139 ? -0.672 14.579 12.942 1.00 72.44 139 ASN A CA 1
ATOM 1097 C C . ASN A 1 139 ? 0.436 14.086 11.995 1.00 72.44 139 ASN A C 1
ATOM 1099 O O . ASN A 1 139 ? 0.288 13.000 11.432 1.00 72.44 139 ASN A O 1
ATOM 1103 N N . PRO A 1 140 ? 1.570 14.804 11.869 1.00 67.88 140 PRO A N 1
ATOM 1104 C CA . PRO A 1 140 ? 2.700 14.353 11.059 1.00 67.88 140 PRO A CA 1
ATOM 1105 C C . PRO A 1 140 ? 3.217 12.985 11.528 1.00 67.88 140 PRO A C 1
ATOM 1107 O O . PRO A 1 140 ? 3.558 12.808 12.699 1.00 67.88 140 PRO A O 1
ATOM 1110 N N . GLY A 1 141 ? 3.296 12.020 10.613 1.00 76.19 141 GLY A N 1
ATOM 1111 C CA . GLY A 1 141 ? 3.682 10.639 10.902 1.00 76.19 141 GLY A CA 1
ATOM 1112 C C . GLY A 1 141 ? 4.183 9.908 9.660 1.00 76.19 141 GLY A C 1
ATOM 1113 O O . GLY 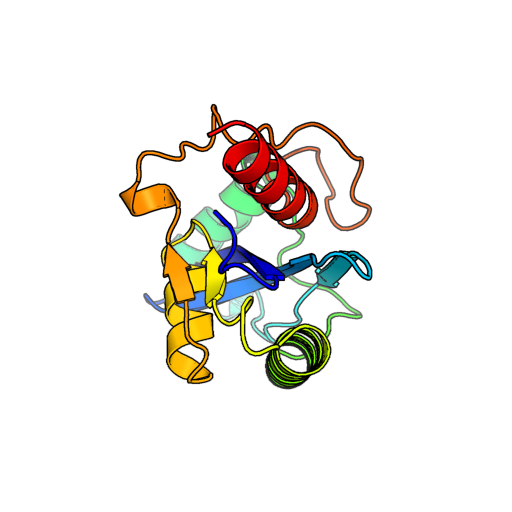A 1 141 ? 4.609 10.540 8.692 1.00 76.19 141 GLY A O 1
ATOM 1114 N N . LYS A 1 142 ? 4.148 8.571 9.680 1.00 84.12 142 LYS A N 1
ATOM 1115 C CA . LYS A 1 142 ? 4.380 7.783 8.458 1.00 84.12 142 LYS A CA 1
ATOM 1116 C C . LYS A 1 142 ? 3.232 7.996 7.468 1.00 84.12 142 LYS A C 1
ATOM 1118 O O . LYS A 1 142 ? 2.073 7.897 7.861 1.00 84.12 142 LYS A O 1
ATOM 1123 N N . CYS A 1 143 ? 3.583 8.251 6.212 1.00 89.00 143 CYS A N 1
ATOM 1124 C CA . CYS A 1 143 ? 2.663 8.505 5.106 1.00 89.00 143 CYS A CA 1
ATOM 1125 C C . CYS A 1 143 ? 3.063 7.655 3.898 1.00 89.00 143 CYS A C 1
ATOM 1127 O O . CYS A 1 143 ? 4.246 7.612 3.542 1.00 89.00 143 CYS A O 1
ATOM 1129 N N . SER A 1 144 ? 2.076 7.020 3.268 1.00 92.44 144 SER A N 1
ATOM 1130 C CA . SER A 1 144 ? 2.245 6.155 2.096 1.00 92.44 144 SER A CA 1
ATOM 1131 C C . SER A 1 144 ? 2.800 6.937 0.905 1.00 92.44 144 SER A C 1
ATOM 1133 O O . SER A 1 144 ? 3.692 6.451 0.217 1.00 92.44 144 SER A O 1
ATOM 1135 N N . LEU A 1 145 ? 2.353 8.185 0.692 1.00 91.94 145 LEU A N 1
ATOM 1136 C CA . LEU A 1 145 ? 2.861 9.036 -0.393 1.00 91.94 145 LEU A CA 1
ATOM 1137 C C . LEU A 1 145 ? 4.364 9.304 -0.235 1.00 91.94 145 LEU A C 1
ATOM 1139 O O . LEU A 1 145 ? 5.153 9.125 -1.162 1.00 91.94 145 LEU A O 1
ATOM 1143 N N . ASN A 1 146 ? 4.782 9.672 0.975 1.00 90.50 146 ASN A N 1
ATOM 1144 C CA . ASN A 1 146 ? 6.196 9.878 1.261 1.00 90.50 146 ASN A CA 1
ATOM 1145 C C . ASN A 1 146 ? 7.000 8.570 1.161 1.00 90.50 146 ASN A C 1
ATOM 1147 O O . ASN A 1 146 ? 8.172 8.601 0.786 1.00 90.50 146 ASN A O 1
ATOM 1151 N N . ALA A 1 147 ? 6.389 7.422 1.474 1.00 92.12 147 ALA A N 1
ATOM 1152 C CA . ALA A 1 147 ? 7.013 6.116 1.304 1.00 92.12 147 ALA A CA 1
ATOM 1153 C C . ALA A 1 147 ? 7.296 5.811 -0.172 1.00 92.12 147 ALA A C 1
ATOM 1155 O O . ALA A 1 147 ? 8.436 5.486 -0.498 1.00 92.12 147 ALA A O 1
ATOM 1156 N N . VAL A 1 148 ? 6.314 5.967 -1.067 1.00 93.94 148 VAL A N 1
ATOM 1157 C CA . VAL A 1 148 ? 6.504 5.691 -2.503 1.00 93.94 148 VAL A CA 1
ATOM 1158 C C . VAL A 1 148 ? 7.507 6.648 -3.152 1.00 93.94 148 VAL A C 1
ATOM 1160 O O . VAL A 1 148 ? 8.390 6.196 -3.879 1.00 93.94 148 VAL A O 1
ATOM 1163 N N . ILE A 1 149 ? 7.489 7.937 -2.787 1.00 92.38 149 ILE A N 1
ATOM 1164 C CA . ILE A 1 149 ? 8.502 8.917 -3.225 1.00 92.38 149 ILE A CA 1
ATOM 1165 C C . ILE A 1 149 ? 9.898 8.515 -2.734 1.00 92.38 149 ILE A C 1
ATOM 1167 O O . ILE A 1 149 ? 10.879 8.587 -3.477 1.00 92.38 149 ILE A O 1
ATOM 1171 N N . GLY A 1 150 ? 10.008 8.097 -1.472 1.00 91.81 150 GLY A N 1
ATOM 1172 C CA . GLY A 1 150 ? 11.271 7.645 -0.901 1.00 91.81 150 GLY A CA 1
ATOM 1173 C C . GLY A 1 150 ? 11.789 6.359 -1.550 1.00 91.81 150 GLY A C 1
ATOM 1174 O O . GLY A 1 150 ? 12.999 6.220 -1.709 1.00 91.81 150 GLY A O 1
ATOM 1175 N N . MET A 1 151 ? 10.897 5.439 -1.937 1.00 94.12 151 MET A N 1
ATOM 1176 C CA . MET A 1 151 ? 11.255 4.200 -2.632 1.00 94.12 151 MET A CA 1
ATOM 1177 C C . MET A 1 151 ? 11.840 4.495 -4.010 1.00 94.12 151 MET A C 1
ATOM 1179 O O . MET A 1 151 ? 12.926 4.002 -4.305 1.00 94.12 151 MET A O 1
ATOM 1183 N N . LYS A 1 152 ? 11.189 5.362 -4.796 1.00 93.50 152 LYS A N 1
ATOM 1184 C CA . LYS A 1 152 ? 11.707 5.812 -6.095 1.00 93.50 152 LYS A CA 1
ATOM 1185 C C . LYS A 1 152 ? 13.112 6.403 -5.970 1.00 93.50 152 LYS A C 1
ATOM 1187 O O . LYS A 1 152 ? 14.049 5.913 -6.588 1.00 93.50 152 LYS A O 1
ATOM 1192 N N . LYS A 1 153 ? 13.297 7.351 -5.046 1.00 91.38 153 LYS A N 1
ATOM 1193 C CA . LYS A 1 153 ? 14.611 7.967 -4.776 1.00 91.38 153 LYS A CA 1
ATOM 1194 C C . LYS A 1 153 ? 15.672 6.975 -4.304 1.00 91.38 153 LYS A C 1
ATOM 1196 O O . LYS A 1 153 ? 16.859 7.227 -4.482 1.00 91.38 153 LYS A O 1
ATOM 1201 N N . TRP A 1 154 ? 15.275 5.914 -3.604 1.00 91.81 154 TRP A N 1
ATOM 1202 C CA . TRP A 1 154 ? 16.202 4.877 -3.155 1.00 91.81 154 TRP A CA 1
ATOM 1203 C C . TRP A 1 154 ? 16.676 4.028 -4.336 1.00 91.81 154 TRP A C 1
ATOM 1205 O O . TRP A 1 154 ? 17.871 3.783 -4.451 1.00 91.81 154 TRP A O 1
ATOM 1215 N N . VAL A 1 155 ? 15.757 3.659 -5.234 1.00 91.50 155 VAL A N 1
ATOM 1216 C CA . VAL A 1 155 ? 16.061 2.918 -6.466 1.00 91.50 155 VAL A CA 1
ATOM 1217 C C . VAL A 1 155 ? 16.928 3.732 -7.427 1.00 91.50 155 VAL A C 1
ATOM 1219 O O . VAL A 1 155 ? 17.850 3.182 -8.009 1.00 91.50 155 VAL A O 1
ATOM 1222 N N . GLU A 1 156 ? 16.679 5.033 -7.576 1.00 89.31 156 GLU A N 1
ATOM 1223 C CA . GLU A 1 156 ? 17.464 5.914 -8.462 1.00 89.31 156 GLU A CA 1
ATOM 1224 C C . GLU A 1 156 ? 18.913 6.131 -7.988 1.00 89.31 156 GLU A C 1
ATOM 1226 O O . GLU A 1 156 ? 19.768 6.550 -8.765 1.00 89.31 156 GLU A O 1
ATOM 1231 N N . LYS A 1 157 ? 19.196 5.897 -6.700 1.00 84.75 157 LYS A N 1
ATOM 1232 C CA . LYS A 1 157 ? 20.527 6.092 -6.101 1.00 84.75 157 LYS A CA 1
ATOM 1233 C C . LYS A 1 157 ? 21.388 4.831 -6.066 1.00 84.75 157 LYS A C 1
ATOM 1235 O O . LYS A 1 157 ? 22.582 4.961 -5.793 1.00 84.75 157 LYS A O 1
ATOM 1240 N N . GLY A 1 158 ? 20.779 3.654 -6.212 1.00 71.69 158 GLY A N 1
ATOM 1241 C CA . GLY A 1 158 ? 21.431 2.347 -6.094 1.00 71.69 158 GLY A CA 1
ATOM 1242 C C . GLY A 1 158 ? 21.643 1.703 -7.448 1.00 71.69 158 GLY A C 1
ATOM 1243 O O . GLY A 1 158 ? 22.779 1.238 -7.674 1.00 71.69 158 GLY A O 1
#

Foldseek 3Di:
DQAAAKEKDFDAADAPNDTQTQKIKMDGPVGIDIFGEASVDDLVVGDPVRNVRRVCCCVPAAQADNHDPDTHYPVVVLVVVVVSQVVRDDPRYQEYEYADPVRVVSCVVSVGHYDHCVVVVCDCVQLPQPDDDDPRGNDDHGDGRSNRVSVVVSVVVD

Solvent-accessible surface area (backbone atoms only — not comparable to full-atom values): 8737 Å² total; per-residue (Å²): 107,77,38,56,29,32,24,35,27,57,38,64,43,63,49,97,93,39,80,42,54,40,32,39,14,43,30,44,94,90,48,73,51,73,42,48,35,36,69,84,69,54,72,87,78,46,53,77,66,37,41,52,52,47,52,45,38,27,75,75,46,35,10,38,66,91,68,65,98,84,35,47,43,62,66,60,52,52,54,48,52,50,52,53,50,63,73,46,50,51,99,62,17,62,24,39,32,23,58,52,70,66,30,47,50,50,36,54,75,71,71,47,54,67,42,57,43,39,81,76,67,56,40,75,81,69,24,55,40,86,77,72,93,61,91,75,38,83,40,98,43,60,44,29,56,26,41,24,56,15,46,53,58,44,46,77,72,107

Sequence (158 aa):
MDYICCYIDVQGFYANNVFYPRECAVLSDHGASVFSVDHELKMDQLSANDQRQALYLTRKHHGLPFEVDKGAKIQSINDIIIAFYECDLDDDHFLAACKSKEAEDMLRALGIPRFNLGKLGATWSGINTRLEPCSLHVNPGKCSLNAVIGMKKWVEKG

Radius of gyration: 15.3 Å; Cα contacts (8 Å, |Δi|>4): 298; chains: 1; bounding box: 38×28×46 Å

Secondary structure (DSSP, 8-state):
-TTEEEEEEEEEEEETTEEEEEEEEEE-SS-EEEEEEE----GGGS-HHHHHHHHHHHHHTS---S--TTPEEHHHHHHHHHHHHHHS--SS--EEEE-SHHHHHHHHHTT--EEEGGGGT--TTTTT--SS--TT-SSS---HHHHHHHHHHHHHH-

pLDDT: mean 90.07, std 8.14, range [57.94, 97.81]

Mean predicted aligned error: 4.33 Å

Organism: Tetranychus urticae (NCBI:txid32264)